Protein AF-A0A969ETQ8-F1 (afdb_monomer)

Sequence (116 aa):
MRDMHDGMGGHLVSALALVQSGQTEPTLVSEALQRALDDLRLMIDSLEPVDDDLPTVLGMLRSRLQPQLQCRQLQVNWQVQDVPAIPEFGPQKVLQVMRILQEAITNVIKHARALH

Solvent-accessible surface area (backbone atoms only — not comparable to full-atom values): 6920 Å² total; per-residue (Å²): 126,68,86,69,50,58,61,49,50,48,32,53,52,50,32,50,48,38,58,72,68,72,66,64,54,67,65,62,42,51,52,28,49,50,51,35,50,52,53,51,49,52,50,54,65,40,68,48,90,59,84,50,46,59,69,59,55,53,50,54,52,47,66,65,44,51,61,64,33,51,79,64,64,47,84,82,87,86,84,81,71,92,72,76,79,49,84,87,46,47,51,70,51,54,46,50,53,52,50,53,52,53,50,53,49,50,45,43,75,75,63,57,74,73,69,126

Radius of gyration: 16.08 Å; Cα contacts (8 Å, |Δi|>4): 67; chains: 1; bounding box: 35×34×46 Å

Structure (mmCIF, N/CA/C/O backbone):
data_AF-A0A969ETQ8-F1
#
_entry.id   AF-A0A969ETQ8-F1
#
loop_
_atom_site.group_PDB
_atom_site.id
_atom_site.type_symbol
_atom_site.label_atom_id
_atom_site.label_alt_id
_atom_site.label_comp_id
_atom_site.label_asym_id
_atom_site.label_entity_id
_atom_site.label_seq_id
_atom_site.pdbx_PDB_ins_code
_atom_site.Cartn_x
_atom_site.Cartn_y
_atom_site.Cartn_z
_atom_site.occupancy
_atom_site.B_iso_or_equiv
_atom_site.auth_seq_id
_atom_site.auth_comp_id
_atom_site.auth_asym_id
_atom_site.auth_atom_id
_atom_site.pdbx_PDB_model_num
ATOM 1 N N . MET A 1 1 ? 8.909 15.025 -6.052 1.00 47.78 1 MET A N 1
ATOM 2 C CA . MET A 1 1 ? 9.180 14.401 -4.733 1.00 47.78 1 MET A CA 1
ATOM 3 C C . MET A 1 1 ? 8.205 14.834 -3.628 1.00 47.78 1 MET A C 1
ATOM 5 O O . MET A 1 1 ? 8.230 14.230 -2.568 1.00 47.78 1 MET A O 1
ATOM 9 N N . ARG A 1 2 ? 7.345 15.847 -3.847 1.00 45.22 2 ARG A N 1
ATOM 10 C CA . ARG A 1 2 ? 6.472 16.437 -2.814 1.00 45.22 2 ARG A CA 1
ATOM 11 C C . ARG A 1 2 ? 5.150 15.664 -2.620 1.00 45.22 2 ARG A C 1
ATOM 13 O O . ARG A 1 2 ? 4.777 15.420 -1.485 1.00 45.22 2 ARG A O 1
ATOM 20 N N . ASP A 1 3 ? 4.583 15.090 -3.684 1.00 48.38 3 ASP A N 1
ATOM 21 C CA . ASP A 1 3 ? 3.352 14.263 -3.624 1.00 48.38 3 ASP A CA 1
ATOM 22 C C . ASP A 1 3 ? 3.549 12.869 -2.980 1.00 48.38 3 ASP A C 1
ATOM 24 O O . ASP A 1 3 ? 2.617 12.073 -2.829 1.00 48.38 3 ASP A O 1
ATOM 28 N N . MET A 1 4 ? 4.795 12.529 -2.634 1.00 48.25 4 MET A N 1
ATOM 29 C CA . MET A 1 4 ? 5.151 11.267 -1.979 1.00 48.25 4 MET A CA 1
ATOM 30 C C . MET A 1 4 ? 5.015 11.353 -0.451 1.00 48.25 4 MET A C 1
ATOM 32 O O . MET A 1 4 ? 4.748 10.346 0.195 1.00 48.25 4 MET A O 1
ATOM 36 N N . HIS A 1 5 ? 5.131 12.564 0.101 1.00 56.06 5 HIS A N 1
ATOM 37 C CA . HIS A 1 5 ? 5.118 12.855 1.534 1.00 56.06 5 HIS A CA 1
ATOM 38 C C . HIS A 1 5 ? 3.693 12.949 2.117 1.00 56.06 5 HIS A C 1
ATOM 40 O O . HIS A 1 5 ? 3.475 12.603 3.278 1.00 56.06 5 HIS A O 1
ATOM 46 N N . ASP A 1 6 ? 2.707 13.359 1.313 1.00 59.91 6 ASP A N 1
ATOM 47 C CA . ASP A 1 6 ? 1.361 13.683 1.810 1.00 59.91 6 ASP A CA 1
ATOM 48 C C . ASP A 1 6 ? 0.541 12.450 2.232 1.00 59.91 6 ASP A C 1
ATOM 50 O O . ASP A 1 6 ? -0.225 12.521 3.192 1.00 59.91 6 ASP A O 1
ATOM 54 N N . GLY A 1 7 ? 0.751 11.293 1.590 1.00 60.69 7 GLY A N 1
ATOM 55 C CA . GLY A 1 7 ? 0.064 10.042 1.951 1.00 60.69 7 GLY A CA 1
ATOM 56 C C . GLY A 1 7 ? 0.531 9.466 3.295 1.00 60.69 7 GLY A C 1
ATOM 57 O O . GLY A 1 7 ? -0.276 9.217 4.190 1.00 60.69 7 GLY A O 1
ATOM 58 N N . MET A 1 8 ? 1.851 9.338 3.480 1.00 64.25 8 MET A N 1
ATOM 59 C CA . MET A 1 8 ? 2.443 8.812 4.718 1.00 64.25 8 MET A CA 1
ATOM 60 C C . MET A 1 8 ? 2.252 9.750 5.911 1.00 64.25 8 MET A C 1
ATOM 62 O O . MET A 1 8 ? 1.892 9.301 7.002 1.00 64.25 8 MET A O 1
ATOM 66 N N . GLY A 1 9 ? 2.479 11.053 5.701 1.00 63.75 9 GLY A N 1
ATOM 67 C CA . GLY A 1 9 ? 2.229 12.069 6.717 1.00 63.75 9 GLY A CA 1
ATOM 68 C C . GLY A 1 9 ? 0.771 12.034 7.168 1.00 63.75 9 GLY A C 1
ATOM 69 O O . GLY A 1 9 ? 0.506 12.035 8.366 1.00 63.75 9 GLY A O 1
ATOM 70 N N . GLY A 1 10 ? -0.166 11.882 6.227 1.00 69.62 10 GLY A N 1
ATOM 71 C CA . GLY A 1 10 ? -1.590 11.738 6.517 1.00 69.62 10 GLY A CA 1
ATOM 72 C C . GLY A 1 10 ? -1.921 10.523 7.388 1.00 69.62 10 GLY A C 1
ATOM 73 O O . GLY A 1 10 ? -2.656 1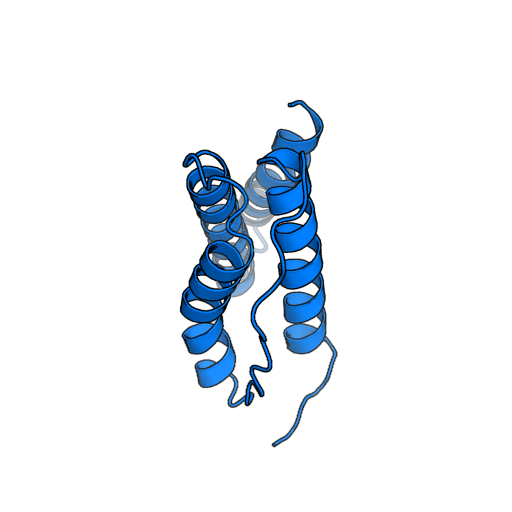0.662 8.365 1.00 69.62 10 GLY A O 1
ATOM 74 N N . HIS A 1 11 ? -1.356 9.345 7.097 1.00 70.31 11 HIS A N 1
ATOM 75 C CA . HIS A 1 11 ? -1.614 8.131 7.884 1.00 70.31 11 HIS A CA 1
ATOM 76 C C . HIS A 1 11 ? -1.049 8.202 9.307 1.00 70.31 11 HIS A C 1
ATOM 78 O O . HIS A 1 11 ? -1.749 7.850 10.258 1.00 70.31 11 HIS A O 1
ATOM 84 N 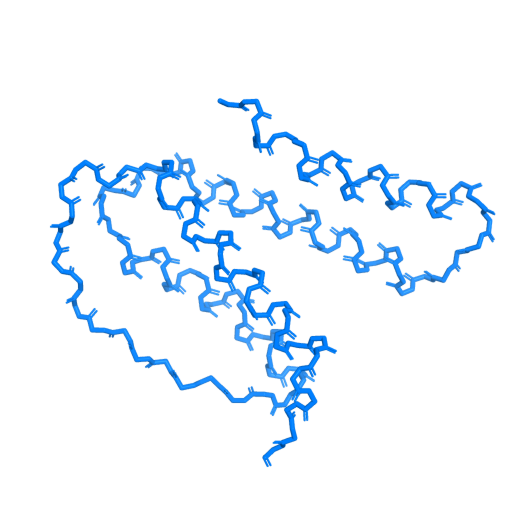N . LEU A 1 12 ? 0.174 8.714 9.477 1.00 74.00 12 LEU A N 1
ATOM 85 C CA . LEU A 1 12 ? 0.789 8.879 10.799 1.00 74.00 12 LEU A CA 1
ATOM 86 C C . LEU A 1 12 ? 0.106 9.979 11.621 1.00 74.00 12 LEU A C 1
ATOM 88 O O . LEU A 1 12 ? -0.146 9.786 12.808 1.00 74.00 12 LEU A O 1
ATOM 92 N N . VAL A 1 13 ? -0.253 11.104 10.994 1.00 78.25 13 VAL A N 1
ATOM 93 C CA . VAL A 1 13 ? -1.019 12.182 11.641 1.00 78.25 13 VAL A CA 1
ATOM 94 C C . VAL A 1 13 ? -2.414 11.697 12.033 1.00 78.25 13 VAL A C 1
ATOM 96 O O . VAL A 1 13 ? -2.879 12.009 13.125 1.00 78.25 13 VAL A O 1
ATOM 99 N N . SER A 1 14 ? -3.065 10.887 11.195 1.00 72.69 14 SER A N 1
ATOM 100 C CA . SER A 1 14 ? -4.365 10.288 11.510 1.00 72.69 14 SER A CA 1
ATOM 101 C C . SER A 1 14 ? -4.274 9.303 12.681 1.00 72.69 14 SER A C 1
ATOM 103 O O . SER A 1 14 ? -5.091 9.382 13.599 1.00 72.69 14 SER A O 1
ATOM 105 N N . ALA A 1 15 ? -3.249 8.442 12.718 1.00 75.19 15 ALA A N 1
ATOM 106 C CA . ALA A 1 15 ? -2.994 7.555 13.855 1.00 75.19 15 ALA A CA 1
ATOM 107 C C . ALA A 1 15 ? -2.732 8.345 15.150 1.00 75.19 15 ALA A C 1
ATOM 109 O O . ALA A 1 15 ? -3.288 8.023 16.200 1.00 75.19 15 ALA A O 1
ATOM 110 N N . LEU A 1 16 ? -1.931 9.414 15.070 1.00 78.50 16 LEU A N 1
ATOM 111 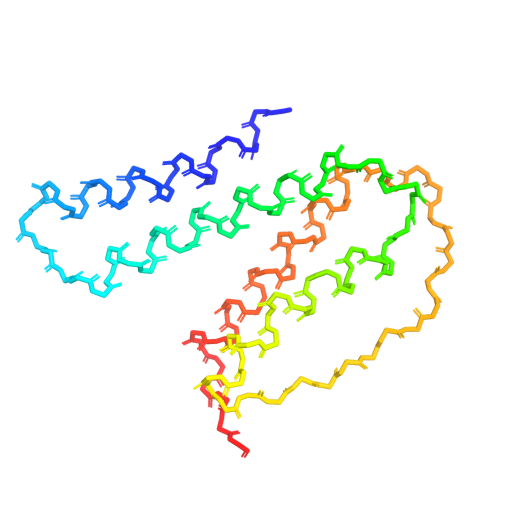C CA . LEU A 1 16 ? -1.629 10.285 16.204 1.00 78.50 16 LEU A CA 1
ATOM 112 C C . LEU A 1 16 ? -2.881 11.015 16.716 1.00 78.50 16 LEU A C 1
ATOM 114 O O . LEU A 1 16 ? -3.102 11.071 17.923 1.00 78.50 16 LEU A O 1
ATOM 118 N N . ALA A 1 17 ? -3.726 11.517 15.813 1.00 78.19 17 ALA A N 1
ATOM 119 C CA . ALA A 1 17 ? -4.979 12.182 16.158 1.00 78.19 17 ALA A CA 1
ATOM 120 C C . ALA A 1 17 ? -5.971 11.229 16.849 1.00 78.19 17 ALA A C 1
ATOM 122 O O . ALA A 1 17 ? -6.604 11.616 17.832 1.00 78.19 17 ALA A O 1
ATOM 123 N N . LEU A 1 18 ? -6.067 9.973 16.391 1.00 74.75 18 LEU A N 1
ATOM 124 C CA . LEU A 1 18 ? -6.894 8.944 17.034 1.00 74.75 18 LEU A CA 1
ATOM 125 C C . LEU A 1 18 ? -6.453 8.701 18.482 1.00 74.75 18 LEU A C 1
ATOM 127 O O . LEU A 1 18 ? -7.285 8.743 19.386 1.00 74.75 18 LEU A O 1
ATOM 131 N N . VAL A 1 19 ? -5.147 8.545 18.717 1.00 80.31 19 VAL A N 1
ATOM 132 C CA . VAL A 1 19 ? -4.585 8.358 20.066 1.00 80.31 19 VAL A CA 1
ATOM 133 C C . VAL A 1 19 ? -4.812 9.588 20.953 1.00 80.31 19 VAL A C 1
ATOM 135 O O . VAL A 1 19 ? -5.186 9.449 22.116 1.00 80.31 19 VAL A O 1
ATOM 138 N N . GLN A 1 20 ? -4.623 10.796 20.417 1.00 81.56 20 GLN A N 1
ATOM 139 C CA . GLN A 1 20 ? -4.793 12.048 21.166 1.00 81.56 20 GLN A CA 1
ATOM 140 C C . GLN A 1 20 ? -6.255 12.352 21.522 1.00 81.56 20 GLN A C 1
ATOM 142 O O . GLN A 1 20 ? -6.512 13.009 22.528 1.00 81.56 20 GLN A O 1
ATOM 147 N N . SER A 1 21 ? -7.215 11.869 20.729 1.00 77.50 21 SER A N 1
ATOM 148 C CA . SER A 1 21 ? -8.649 12.098 20.957 1.00 77.50 21 SER A CA 1
ATOM 149 C C . SER A 1 21 ? -9.238 11.312 22.138 1.00 77.50 21 SER A C 1
ATOM 151 O O . SER A 1 21 ? -10.387 11.543 22.513 1.00 77.50 21 SER A O 1
ATOM 153 N N . GLY A 1 22 ? -8.490 10.359 22.710 1.00 68.12 22 GLY A N 1
ATOM 154 C CA . GLY A 1 22 ? -8.968 9.472 23.777 1.00 68.12 22 GLY A CA 1
ATOM 155 C C . GLY A 1 22 ? -10.009 8.437 23.326 1.00 68.12 22 GLY A C 1
ATOM 156 O O . GLY A 1 22 ? -10.417 7.600 24.128 1.00 68.12 22 GLY A O 1
ATOM 157 N N . GLN A 1 23 ? -10.419 8.455 22.051 1.00 61.47 23 GLN A N 1
ATOM 158 C CA . GLN A 1 23 ? -11.268 7.443 21.416 1.00 61.47 23 GLN A CA 1
ATOM 159 C C . GLN A 1 23 ? -10.389 6.369 20.773 1.00 61.47 23 GLN A C 1
ATOM 161 O O . GLN A 1 23 ? -1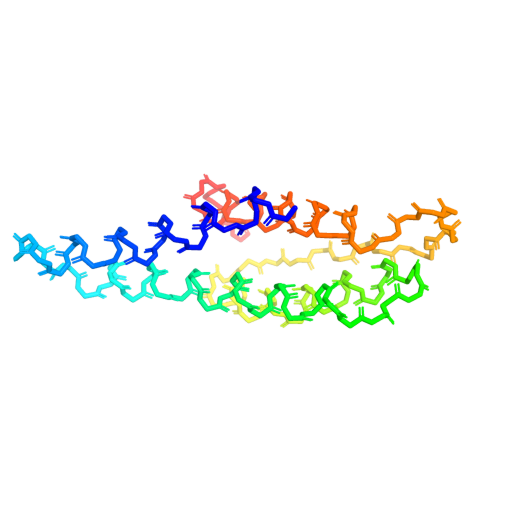0.329 6.211 19.553 1.00 61.47 23 GLN A O 1
ATOM 166 N N . THR A 1 24 ? -9.638 5.659 21.606 1.00 64.12 24 THR A N 1
ATOM 167 C CA . THR A 1 24 ? -8.648 4.701 21.123 1.00 64.12 24 THR A CA 1
ATOM 168 C C . THR A 1 24 ? -9.301 3.337 20.976 1.00 64.12 24 THR A C 1
ATOM 170 O O . THR A 1 24 ? -9.295 2.539 21.907 1.00 64.12 24 THR A O 1
ATOM 173 N N . GLU A 1 25 ? -9.862 3.056 19.803 1.00 78.00 25 GLU A N 1
ATOM 174 C CA . GLU A 1 25 ? -10.065 1.669 19.389 1.00 78.00 25 GLU A CA 1
ATOM 175 C C . GLU A 1 25 ? -8.684 1.128 18.971 1.00 78.00 25 GLU A C 1
ATOM 177 O O . GLU A 1 25 ? -8.122 1.606 17.974 1.00 78.00 25 GLU A O 1
ATOM 182 N N . PRO A 1 26 ? -8.066 0.202 19.733 1.0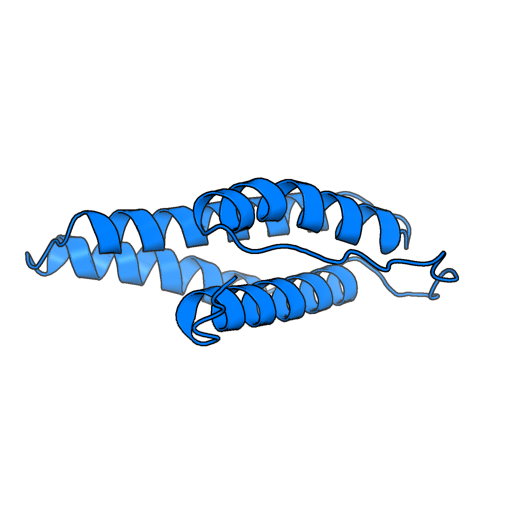0 78.50 26 PRO A N 1
ATOM 183 C CA . PRO A 1 26 ? -6.705 -0.258 19.456 1.00 78.50 26 PRO A CA 1
ATOM 184 C C . PRO A 1 26 ? -6.556 -0.848 18.051 1.00 78.50 26 PRO A C 1
ATOM 186 O O . PRO A 1 26 ? -5.481 -0.762 17.453 1.00 78.50 26 PRO A O 1
ATOM 189 N N . THR A 1 27 ? -7.640 -1.405 17.500 1.00 78.25 27 THR A N 1
ATOM 190 C CA . THR A 1 27 ? -7.652 -1.961 16.144 1.00 78.25 27 THR A CA 1
ATOM 191 C C . THR A 1 27 ? -7.461 -0.877 15.083 1.00 78.25 27 THR A C 1
ATOM 193 O O . THR A 1 27 ? -6.624 -1.038 14.197 1.00 78.25 27 THR A O 1
ATOM 196 N N . LEU A 1 28 ? -8.133 0.271 15.212 1.00 73.00 28 LEU A N 1
ATOM 197 C CA . LEU A 1 28 ? -8.032 1.383 14.259 1.00 73.00 28 LEU A CA 1
ATOM 198 C C . LEU A 1 28 ? -6.630 2.001 14.236 1.00 73.00 28 LEU A C 1
ATOM 200 O O . LEU A 1 28 ? -6.107 2.326 13.168 1.00 73.00 28 LEU A O 1
ATOM 204 N N . VAL A 1 29 ? -5.998 2.131 15.405 1.00 79.81 29 VAL A N 1
ATOM 205 C CA . VAL A 1 29 ? -4.619 2.632 15.513 1.00 79.81 29 VAL A CA 1
ATOM 206 C C . VAL A 1 29 ? -3.638 1.640 14.891 1.00 79.81 29 VAL A C 1
ATOM 208 O O . VAL A 1 29 ? -2.766 2.039 14.118 1.00 79.81 29 VAL A O 1
ATOM 211 N N . SER A 1 30 ? -3.798 0.345 15.179 1.00 78.12 30 SER A N 1
ATOM 212 C CA . SER A 1 30 ? -2.961 -0.707 14.597 1.00 78.12 30 SER A CA 1
ATOM 213 C C . SER A 1 30 ? -3.073 -0.746 13.068 1.00 78.12 30 SER A C 1
ATOM 215 O O . SER A 1 30 ? -2.049 -0.800 12.388 1.00 78.12 30 SER A O 1
ATOM 217 N N . GLU A 1 31 ? -4.281 -0.617 12.511 1.00 76.94 31 GLU A N 1
ATOM 218 C CA . GLU A 1 31 ? -4.485 -0.541 11.061 1.00 76.94 31 GLU A CA 1
ATOM 219 C C . GLU A 1 31 ? -3.807 0.679 10.425 1.00 76.94 31 GLU A C 1
ATOM 221 O O . GLU A 1 31 ? -3.190 0.559 9.364 1.00 76.94 31 GLU A O 1
ATOM 226 N N . ALA A 1 32 ? -3.924 1.857 11.045 1.00 76.19 32 ALA A N 1
ATOM 227 C CA . ALA A 1 32 ? -3.319 3.082 10.528 1.00 76.19 32 ALA A CA 1
ATOM 228 C C . ALA A 1 32 ? -1.782 2.998 10.515 1.00 76.19 32 ALA A C 1
ATOM 230 O O . ALA A 1 32 ? -1.149 3.389 9.532 1.00 76.19 32 ALA A O 1
ATOM 231 N N . LEU A 1 33 ? -1.187 2.423 11.565 1.00 79.69 33 LEU A N 1
ATOM 232 C CA . LEU A 1 33 ? 0.254 2.180 11.640 1.00 79.69 33 LEU A CA 1
ATOM 233 C C . LEU A 1 33 ? 0.718 1.130 10.626 1.00 79.69 33 LEU A C 1
ATOM 235 O O . LEU A 1 33 ? 1.747 1.324 9.981 1.00 79.69 33 LEU A O 1
ATOM 239 N N . GLN A 1 34 ? -0.044 0.048 10.440 1.00 77.88 34 GLN A N 1
ATOM 240 C CA . GLN A 1 34 ? 0.288 -0.977 9.451 1.00 77.88 34 GLN A CA 1
ATOM 241 C C . GLN A 1 34 ? 0.280 -0.403 8.028 1.00 77.88 34 GLN A C 1
ATOM 243 O O . GLN A 1 34 ? 1.197 -0.688 7.262 1.00 77.88 34 GLN A O 1
ATOM 248 N N . ARG A 1 35 ? -0.689 0.462 7.692 1.00 75.44 35 ARG A N 1
ATOM 249 C CA . ARG A 1 35 ? -0.711 1.165 6.394 1.00 75.44 35 ARG A CA 1
ATOM 250 C C . ARG A 1 35 ? 0.518 2.050 6.206 1.00 75.44 35 ARG A C 1
ATOM 252 O O . ARG A 1 35 ? 1.167 1.966 5.172 1.00 75.44 35 ARG A O 1
ATOM 259 N N . ALA A 1 36 ? 0.885 2.832 7.222 1.00 77.88 36 ALA A N 1
ATOM 260 C CA . ALA A 1 36 ? 2.080 3.670 7.157 1.00 77.88 36 ALA A CA 1
ATOM 261 C C . ALA A 1 36 ? 3.371 2.847 6.962 1.00 77.88 36 ALA A C 1
ATOM 263 O O . ALA A 1 36 ? 4.258 3.256 6.215 1.00 77.88 36 ALA A O 1
ATOM 264 N N . LEU A 1 37 ? 3.480 1.676 7.601 1.00 77.94 37 LEU A N 1
ATOM 265 C CA . LEU A 1 37 ? 4.614 0.764 7.417 1.00 77.94 37 LEU A CA 1
ATOM 266 C C . LEU A 1 37 ? 4.649 0.140 6.018 1.00 77.94 37 LEU A C 1
ATOM 268 O O . LEU A 1 37 ? 5.726 0.014 5.433 1.00 77.94 37 LEU A O 1
ATOM 272 N N . ASP A 1 38 ? 3.493 -0.255 5.488 1.00 76.94 38 ASP A N 1
ATOM 273 C CA . ASP A 1 38 ? 3.389 -0.820 4.143 1.00 76.94 38 ASP A CA 1
ATOM 274 C C . ASP A 1 38 ? 3.790 0.217 3.079 1.00 76.94 38 ASP A C 1
ATOM 276 O O . ASP A 1 38 ? 4.529 -0.120 2.152 1.00 76.94 38 ASP A O 1
ATOM 280 N N . ASP A 1 39 ? 3.397 1.480 3.260 1.00 75.44 39 ASP A N 1
ATOM 281 C CA . ASP A 1 39 ? 3.774 2.589 2.377 1.00 75.44 39 ASP A CA 1
ATOM 282 C C . ASP A 1 39 ? 5.273 2.906 2.436 1.00 75.44 39 ASP A C 1
ATOM 284 O O . ASP A 1 39 ? 5.898 3.109 1.393 1.00 75.44 39 ASP A O 1
ATOM 288 N N . LEU A 1 40 ? 5.876 2.894 3.634 1.00 74.75 40 LEU A N 1
ATOM 289 C CA . LEU A 1 40 ? 7.322 3.076 3.798 1.00 74.75 40 LEU A CA 1
ATOM 290 C C . LEU A 1 40 ? 8.097 1.995 3.034 1.00 74.75 40 LEU A C 1
ATOM 292 O O . LEU A 1 40 ? 9.046 2.301 2.315 1.00 74.75 40 LEU A O 1
ATOM 296 N N . ARG A 1 41 ? 7.687 0.730 3.183 1.00 75.00 41 ARG A N 1
ATOM 297 C CA . ARG A 1 41 ? 8.324 -0.403 2.495 1.00 75.00 41 ARG A CA 1
ATOM 298 C C . ARG A 1 41 ? 8.202 -0.269 0.986 1.00 75.00 41 ARG A C 1
ATOM 300 O O . ARG A 1 41 ? 9.198 -0.382 0.295 1.00 75.00 41 ARG A O 1
ATOM 307 N N . LEU A 1 42 ? 7.015 0.072 0.494 1.00 72.12 42 LEU A N 1
ATOM 308 C CA . LEU A 1 42 ? 6.774 0.298 -0.930 1.00 72.12 42 LEU A CA 1
ATOM 309 C C . LEU A 1 42 ? 7.660 1.430 -1.482 1.00 72.12 42 LEU A C 1
ATOM 311 O O . LEU A 1 42 ? 8.181 1.326 -2.590 1.00 72.12 42 LEU A O 1
ATOM 315 N N . MET A 1 43 ? 7.875 2.492 -0.701 1.00 70.12 43 MET A N 1
ATOM 316 C CA . MET A 1 43 ? 8.792 3.564 -1.079 1.00 70.12 43 MET A CA 1
ATOM 317 C C . MET A 1 43 ? 10.241 3.072 -1.151 1.00 70.12 43 MET A C 1
ATOM 319 O O . MET A 1 43 ? 10.923 3.382 -2.122 1.00 70.12 43 MET A O 1
ATOM 323 N N . ILE A 1 44 ? 10.696 2.288 -0.170 1.00 70.19 44 ILE A N 1
ATOM 324 C CA . ILE A 1 44 ? 12.033 1.677 -0.172 1.00 70.19 44 ILE A CA 1
ATOM 325 C C . ILE A 1 44 ? 12.207 0.781 -1.405 1.00 70.19 44 ILE A C 1
ATOM 327 O O . ILE A 1 44 ? 13.170 0.967 -2.144 1.00 70.19 44 ILE A O 1
ATOM 331 N N . ASP A 1 45 ? 11.234 -0.088 -1.687 1.00 68.56 45 ASP A N 1
ATOM 332 C CA . ASP A 1 45 ? 11.244 -0.978 -2.855 1.00 68.56 45 ASP A CA 1
ATOM 333 C C . ASP A 1 45 ? 11.279 -0.183 -4.179 1.00 68.56 45 ASP A C 1
ATOM 335 O O . ASP A 1 45 ? 11.848 -0.629 -5.168 1.00 68.56 45 ASP A O 1
ATOM 339 N N . SER A 1 46 ? 10.691 1.022 -4.213 1.00 66.44 46 SER A N 1
ATOM 340 C CA . SER A 1 46 ? 10.701 1.898 -5.398 1.00 66.44 46 SER A CA 1
ATOM 341 C C . SER A 1 46 ? 11.994 2.702 -5.593 1.00 66.44 46 SER A C 1
ATOM 343 O O . SER A 1 46 ? 12.192 3.288 -6.658 1.00 66.44 46 SER A O 1
ATOM 345 N N . LEU A 1 47 ? 12.834 2.788 -4.555 1.00 65.06 47 LEU A N 1
ATOM 346 C CA . LEU A 1 47 ? 14.134 3.464 -4.594 1.00 65.06 47 LEU A CA 1
ATOM 347 C C . LEU A 1 47 ? 15.255 2.527 -5.049 1.00 65.06 47 LEU A C 1
ATOM 349 O O . LEU A 1 47 ? 16.310 3.010 -5.464 1.00 65.06 47 LEU A O 1
ATOM 353 N N . GLU A 1 48 ? 15.043 1.213 -4.967 1.00 65.75 48 GLU A N 1
ATOM 354 C CA . GLU A 1 48 ? 15.948 0.242 -5.566 1.00 65.75 48 GLU A CA 1
ATOM 355 C C . GLU A 1 48 ? 15.934 0.432 -7.094 1.00 65.75 48 GLU A C 1
ATOM 357 O O . GLU A 1 48 ? 14.859 0.647 -7.665 1.00 65.75 48 GLU A O 1
ATOM 362 N N . PRO A 1 49 ? 17.094 0.417 -7.780 1.00 57.25 49 PRO A N 1
ATOM 363 C CA . PRO A 1 49 ? 17.135 0.485 -9.234 1.00 57.25 49 PRO A CA 1
ATOM 364 C C . PRO A 1 49 ? 16.513 -0.792 -9.799 1.00 57.25 49 PRO A C 1
ATOM 366 O O . PRO A 1 49 ? 17.177 -1.797 -10.030 1.00 57.25 49 PRO A O 1
ATOM 369 N N . VAL A 1 50 ? 15.199 -0.769 -9.972 1.00 58.69 50 VAL A N 1
ATOM 370 C CA . VAL A 1 50 ? 14.493 -1.749 -10.775 1.00 58.69 50 VAL A CA 1
ATOM 371 C C . VAL A 1 50 ? 14.642 -1.252 -12.205 1.00 58.69 50 VAL A C 1
ATOM 373 O O . VAL A 1 50 ? 13.904 -0.362 -12.628 1.00 58.69 50 VAL A O 1
ATOM 376 N N . ASP A 1 51 ? 15.654 -1.750 -12.912 1.00 58.94 51 ASP A N 1
ATOM 377 C CA . ASP A 1 51 ? 15.896 -1.454 -14.327 1.00 58.94 51 ASP A CA 1
ATOM 378 C C . ASP A 1 51 ? 14.711 -1.955 -15.174 1.00 58.94 51 ASP A C 1
ATOM 380 O O . ASP A 1 51 ? 14.726 -3.061 -15.705 1.00 58.94 51 ASP A O 1
ATOM 384 N N . ASP A 1 52 ? 13.639 -1.161 -15.233 1.00 60.50 52 ASP A N 1
ATOM 385 C CA . ASP A 1 52 ? 12.412 -1.374 -16.013 1.00 60.50 52 ASP A CA 1
ATOM 386 C C . ASP A 1 52 ? 11.712 -2.744 -15.818 1.00 60.50 52 ASP A C 1
ATOM 388 O O . ASP A 1 52 ? 10.821 -3.121 -16.585 1.00 60.50 52 ASP A O 1
ATOM 392 N N . ASP A 1 53 ? 12.037 -3.470 -14.746 1.00 73.94 53 ASP A N 1
ATOM 393 C CA . ASP A 1 53 ? 11.498 -4.799 -14.436 1.00 73.94 53 ASP A CA 1
ATOM 394 C C . ASP A 1 53 ? 10.203 -4.729 -13.604 1.00 73.94 53 ASP A C 1
ATOM 396 O O . ASP A 1 53 ? 10.131 -5.073 -12.419 1.00 73.94 53 ASP A O 1
ATOM 400 N N . LEU A 1 54 ? 9.137 -4.255 -14.253 1.00 76.75 54 LEU A N 1
ATOM 401 C CA . LEU A 1 54 ? 7.784 -4.240 -13.691 1.00 76.75 54 LEU A CA 1
ATOM 402 C C . LEU A 1 54 ? 7.321 -5.625 -13.172 1.00 76.75 54 LEU A C 1
ATOM 404 O O . LEU A 1 54 ? 6.717 -5.659 -12.094 1.00 76.75 54 LEU A O 1
ATOM 408 N N . PRO A 1 55 ? 7.588 -6.760 -13.855 1.00 80.62 55 PRO A N 1
ATOM 409 C CA . PRO A 1 55 ? 7.297 -8.092 -13.318 1.00 80.62 55 PRO A CA 1
ATOM 410 C C . PRO A 1 55 ? 7.869 -8.343 -11.918 1.00 80.62 55 PRO A C 1
ATOM 412 O O . PRO A 1 55 ? 7.142 -8.842 -11.052 1.00 80.62 55 PRO A O 1
ATOM 415 N N . THR A 1 56 ? 9.117 -7.948 -11.656 1.00 79.69 56 THR A N 1
ATOM 416 C CA .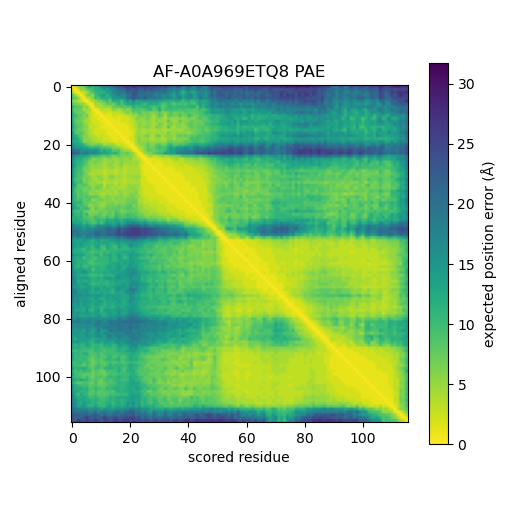 THR A 1 56 ? 9.731 -8.092 -10.326 1.00 79.69 56 THR A CA 1
ATOM 417 C C . THR A 1 56 ? 8.985 -7.289 -9.263 1.00 79.69 56 THR A C 1
ATOM 419 O O . THR A 1 56 ? 8.649 -7.822 -8.201 1.00 79.69 56 THR A O 1
ATOM 422 N N . VAL A 1 57 ? 8.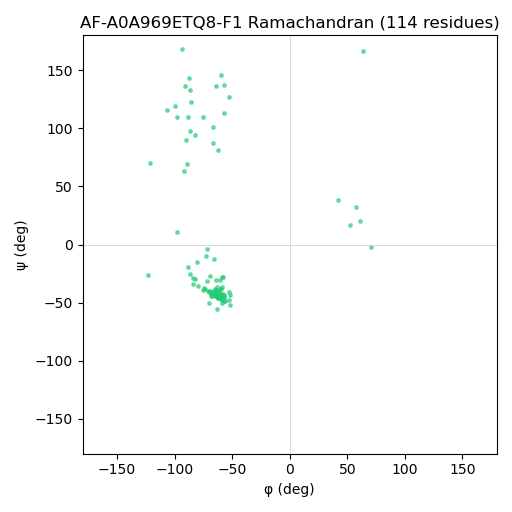610 -6.044 -9.561 1.00 78.31 57 VAL A N 1
ATOM 423 C CA . VAL A 1 57 ? 7.836 -5.193 -8.637 1.00 78.31 57 VAL A CA 1
ATOM 424 C C . VAL A 1 57 ? 6.469 -5.809 -8.330 1.00 78.31 57 VAL A C 1
ATOM 426 O O . VAL A 1 57 ? 6.049 -5.874 -7.171 1.00 78.31 57 VAL A O 1
ATOM 429 N N . LEU A 1 58 ? 5.781 -6.324 -9.351 1.00 83.31 58 LEU A N 1
ATOM 430 C CA . LEU A 1 58 ? 4.511 -7.028 -9.175 1.00 83.31 58 LEU A CA 1
ATOM 431 C C . LEU A 1 58 ? 4.688 -8.303 -8.328 1.00 83.31 58 LEU A C 1
ATOM 433 O O . LEU A 1 58 ? 3.834 -8.614 -7.494 1.00 83.31 58 LEU A O 1
ATOM 437 N N . GLY A 1 59 ? 5.804 -9.020 -8.482 1.00 84.25 59 GLY A N 1
ATOM 438 C CA . GLY A 1 59 ? 6.160 -10.177 -7.657 1.00 84.25 59 GLY A CA 1
ATOM 439 C C . GLY A 1 59 ? 6.373 -9.830 -6.178 1.00 84.25 59 GLY A C 1
ATOM 440 O O . GLY A 1 59 ? 5.867 -10.533 -5.292 1.00 84.25 59 GLY A O 1
ATOM 441 N N . MET A 1 60 ? 7.051 -8.714 -5.896 1.00 80.12 60 MET A N 1
ATOM 442 C CA . MET A 1 60 ? 7.211 -8.191 -4.533 1.00 80.12 60 MET A CA 1
ATOM 443 C C . MET A 1 60 ? 5.859 -7.804 -3.926 1.00 80.12 60 MET A C 1
ATOM 445 O O . MET A 1 60 ? 5.536 -8.205 -2.802 1.00 80.12 60 MET A O 1
ATOM 449 N N . LEU A 1 61 ? 5.013 -7.113 -4.701 1.00 79.81 61 LEU A N 1
ATOM 450 C CA . LEU A 1 61 ? 3.655 -6.765 -4.286 1.00 79.81 61 LEU A CA 1
ATOM 451 C C . LEU A 1 61 ? 2.843 -8.011 -3.914 1.00 79.81 61 LEU A C 1
ATOM 453 O O . LEU A 1 61 ? 2.235 -8.056 -2.843 1.00 79.81 61 LEU A O 1
ATOM 457 N N . ARG A 1 62 ? 2.852 -9.038 -4.774 1.00 84.75 62 ARG A N 1
ATOM 458 C CA . ARG A 1 62 ? 2.155 -10.305 -4.525 1.00 84.75 62 ARG A CA 1
ATOM 459 C C . ARG A 1 62 ? 2.610 -10.933 -3.216 1.00 84.75 62 ARG A C 1
ATOM 461 O O . ARG A 1 62 ? 1.766 -11.306 -2.405 1.00 84.75 62 ARG A O 1
ATOM 468 N N . SER A 1 63 ? 3.920 -11.029 -3.002 1.00 83.12 63 SER A N 1
ATOM 469 C CA . SER A 1 63 ? 4.499 -11.651 -1.805 1.00 83.12 63 SER A CA 1
ATOM 470 C C . SER A 1 63 ? 4.034 -10.966 -0.518 1.00 83.12 63 SER A C 1
ATOM 472 O O . SER A 1 63 ? 3.753 -11.638 0.473 1.00 83.12 63 SER A O 1
ATOM 474 N N . ARG A 1 64 ? 3.867 -9.639 -0.544 1.00 77.12 64 ARG A N 1
ATOM 475 C CA . ARG A 1 64 ? 3.353 -8.860 0.592 1.00 77.12 64 ARG A CA 1
ATOM 476 C C . ARG A 1 64 ? 1.854 -9.043 0.825 1.00 77.12 64 ARG A C 1
ATOM 478 O O . ARG A 1 64 ? 1.403 -9.068 1.968 1.00 77.12 64 ARG A O 1
ATOM 485 N N . LEU A 1 65 ? 1.073 -9.132 -0.246 1.00 78.38 65 LEU A N 1
ATOM 486 C CA . LEU A 1 65 ? -0.388 -9.184 -0.166 1.00 78.38 65 LEU A CA 1
ATOM 487 C C . LEU A 1 65 ? -0.930 -10.585 0.091 1.00 78.38 65 LEU A C 1
ATOM 489 O O . LEU A 1 65 ? -1.991 -10.729 0.696 1.00 78.38 65 LEU A O 1
ATOM 493 N N . GLN A 1 66 ? -0.209 -11.614 -0.351 1.00 82.75 66 GLN A N 1
ATOM 494 C CA . GLN A 1 66 ? -0.615 -13.008 -0.222 1.00 82.75 66 GLN A CA 1
ATOM 495 C C . GLN A 1 66 ? -0.980 -13.375 1.235 1.00 82.75 66 GLN A C 1
ATOM 497 O O . GLN A 1 66 ? -2.085 -13.886 1.425 1.00 82.75 66 GLN A O 1
ATOM 502 N N . PRO A 1 67 ? -0.179 -13.043 2.273 1.00 80.56 67 PRO A N 1
ATOM 503 C CA . PRO A 1 67 ? -0.562 -13.294 3.665 1.00 80.56 67 PRO A CA 1
ATOM 504 C C . PRO A 1 67 ? -1.822 -12.531 4.095 1.00 80.56 67 PRO A C 1
ATOM 506 O O . PRO A 1 67 ? -2.695 -13.093 4.752 1.00 80.56 67 PRO A O 1
ATOM 509 N N . GLN A 1 68 ? -1.954 -11.258 3.699 1.00 77.00 68 GLN A N 1
ATOM 510 C CA . GLN A 1 68 ? -3.095 -10.420 4.089 1.00 77.00 68 GLN A CA 1
ATOM 511 C C . GLN A 1 68 ? -4.417 -10.949 3.515 1.00 77.00 68 GLN A C 1
ATOM 513 O O . GLN A 1 68 ? -5.453 -10.921 4.183 1.00 77.00 68 GLN A O 1
ATOM 518 N N . LEU A 1 69 ? -4.376 -11.440 2.277 1.00 80.50 69 LEU A N 1
ATOM 519 C CA . LEU A 1 69 ? -5.531 -11.996 1.579 1.00 80.50 69 LEU A CA 1
ATOM 520 C C . LEU A 1 69 ? -5.880 -13.394 2.105 1.00 80.50 69 LEU A C 1
ATOM 522 O O . LEU A 1 69 ? -7.056 -13.673 2.332 1.00 80.50 69 LEU A O 1
ATOM 526 N N . GLN A 1 70 ? -4.878 -14.227 2.413 1.00 81.69 70 GLN A N 1
ATOM 527 C CA . GLN A 1 70 ? -5.071 -15.547 3.028 1.00 81.69 70 GLN A CA 1
ATOM 528 C C . GLN A 1 70 ? -5.736 -15.473 4.405 1.00 81.69 70 GLN A C 1
ATOM 530 O O . GLN A 1 70 ? -6.657 -16.243 4.670 1.00 81.69 70 GLN A O 1
ATOM 535 N N . CYS A 1 71 ? -5.342 -14.522 5.260 1.00 78.19 71 CYS A N 1
ATOM 536 C CA . CYS A 1 71 ? -5.996 -14.304 6.558 1.00 78.19 71 CYS A CA 1
ATOM 537 C C . CYS A 1 71 ? -7.491 -13.979 6.420 1.00 78.19 71 CYS A C 1
ATOM 539 O O . CYS A 1 71 ? -8.280 -14.278 7.313 1.00 78.19 71 CYS A O 1
ATOM 541 N N . ARG A 1 72 ? -7.881 -13.376 5.293 1.00 78.00 72 ARG A N 1
ATOM 542 C CA . ARG A 1 72 ? -9.271 -13.064 4.942 1.00 78.00 72 ARG A CA 1
ATOM 543 C C . ARG A 1 72 ? -9.902 -14.095 4.020 1.00 78.00 72 ARG A C 1
ATOM 545 O O . ARG A 1 72 ? -10.993 -13.851 3.517 1.00 78.00 72 ARG A O 1
ATOM 552 N N . GLN A 1 73 ? -9.238 -15.236 3.822 1.00 80.94 73 GLN A N 1
ATOM 553 C CA . GLN A 1 73 ? -9.767 -16.346 3.045 1.00 80.94 73 GLN A CA 1
ATOM 554 C C . GLN A 1 73 ? -10.051 -15.995 1.562 1.00 80.94 73 GLN A C 1
ATOM 556 O O . GLN A 1 73 ? -10.773 -16.702 0.862 1.00 80.94 73 GLN A O 1
ATOM 561 N N . LEU A 1 74 ? -9.418 -14.928 1.061 1.00 82.50 74 LEU A N 1
ATOM 562 C CA . LEU A 1 74 ? -9.528 -14.464 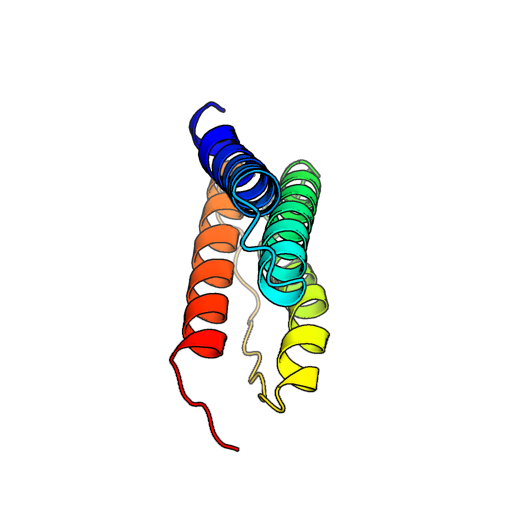-0.318 1.00 82.50 74 LEU A CA 1
ATOM 563 C C . LEU A 1 74 ? -8.520 -15.187 -1.210 1.00 82.50 74 LEU A C 1
ATOM 565 O O . LEU A 1 74 ? -7.330 -15.266 -0.892 1.00 82.50 74 LEU A O 1
ATOM 569 N N . GLN A 1 75 ? -8.988 -15.676 -2.358 1.00 80.06 75 GLN A N 1
ATOM 570 C CA . GLN A 1 75 ? -8.127 -16.284 -3.368 1.00 80.06 75 GLN A CA 1
ATOM 571 C C . GLN A 1 75 ? -7.651 -15.246 -4.383 1.00 80.06 75 GLN A C 1
ATOM 573 O O . GLN A 1 75 ? -8.425 -14.428 -4.876 1.00 80.06 75 GLN A O 1
ATOM 578 N N . VAL A 1 76 ? -6.364 -15.309 -4.725 1.00 81.94 76 VAL A N 1
ATOM 579 C CA . VAL A 1 76 ? -5.761 -14.480 -5.771 1.00 81.94 76 VAL A CA 1
ATOM 580 C C . VAL A 1 76 ? -5.490 -15.347 -6.985 1.00 81.94 76 VAL A C 1
ATOM 582 O O . VAL A 1 76 ? -4.646 -16.242 -6.935 1.00 81.94 76 VAL A O 1
ATOM 585 N N . ASN A 1 77 ? -6.166 -15.046 -8.090 1.00 85.94 77 ASN A N 1
ATOM 586 C CA . ASN A 1 77 ? -5.807 -15.584 -9.394 1.00 85.94 77 ASN A CA 1
ATOM 587 C C . ASN A 1 77 ? -4.753 -14.669 -10.031 1.00 85.94 77 ASN A C 1
ATOM 589 O O . ASN A 1 77 ? -5.076 -13.609 -10.564 1.00 85.94 77 ASN A O 1
ATOM 593 N N . TRP A 1 78 ? -3.482 -15.045 -9.906 1.00 85.94 78 TRP A N 1
ATOM 594 C CA . TRP A 1 78 ? -2.364 -14.242 -10.393 1.00 85.94 78 TRP A CA 1
ATOM 595 C C . TRP A 1 78 ? -2.042 -14.578 -11.850 1.00 85.94 78 TRP A C 1
ATOM 597 O O . TRP A 1 78 ? -1.517 -15.652 -12.136 1.00 85.94 78 TRP A O 1
ATOM 607 N N . GLN A 1 79 ? -2.328 -13.647 -12.760 1.00 85.44 79 GLN A N 1
ATOM 608 C CA . GLN A 1 79 ? -2.116 -13.806 -14.202 1.00 85.44 79 GLN A CA 1
ATOM 609 C C . GLN A 1 79 ? -1.176 -12.722 -14.730 1.00 85.44 79 GLN A C 1
ATOM 611 O O . GLN A 1 79 ? -1.592 -11.805 -15.432 1.00 85.44 79 GLN A O 1
ATOM 616 N N . VAL A 1 80 ? 0.101 -12.813 -14.363 1.00 82.62 80 VAL A N 1
ATOM 617 C CA . VAL A 1 80 ? 1.144 -11.952 -14.932 1.00 82.62 80 VAL A CA 1
ATOM 618 C C . VAL A 1 80 ? 1.870 -12.741 -16.009 1.00 82.62 80 VAL A C 1
ATOM 620 O O . VAL A 1 80 ? 2.411 -13.810 -15.737 1.00 82.62 80 VAL A O 1
ATOM 623 N N . GLN A 1 81 ? 1.814 -12.225 -17.230 1.00 81.56 81 GLN A N 1
ATOM 624 C CA . GLN A 1 81 ? 2.597 -12.706 -18.365 1.00 81.56 81 GLN A CA 1
ATOM 625 C C . GLN A 1 81 ? 3.882 -11.883 -18.463 1.00 81.56 81 GLN A C 1
ATOM 627 O O . GLN A 1 81 ? 3.988 -10.835 -17.820 1.00 81.56 81 GLN A O 1
ATOM 632 N N . ASP A 1 82 ? 4.828 -12.330 -19.285 1.00 76.19 82 ASP A N 1
ATOM 633 C CA . ASP A 1 82 ? 6.023 -11.548 -19.584 1.00 76.19 82 ASP A CA 1
ATOM 634 C C . ASP A 1 82 ? 5.611 -10.186 -20.154 1.00 76.19 82 ASP A C 1
ATOM 636 O O . ASP A 1 82 ? 5.008 -10.083 -21.226 1.00 76.19 82 ASP A O 1
ATOM 640 N N . VAL A 1 83 ? 5.894 -9.131 -19.391 1.00 74.06 83 VAL A N 1
ATOM 641 C CA . VAL A 1 83 ? 5.637 -7.757 -19.811 1.00 74.06 83 VAL A CA 1
ATOM 642 C C . VAL A 1 83 ? 6.851 -7.311 -20.624 1.00 74.06 83 VAL A C 1
ATOM 644 O O . VAL A 1 83 ? 7.966 -7.370 -20.104 1.00 74.06 83 VAL A O 1
ATOM 647 N N . PRO A 1 84 ? 6.683 -6.878 -21.886 1.00 75.62 84 PRO A N 1
ATOM 648 C CA . PRO A 1 84 ? 7.798 -6.340 -22.651 1.00 75.62 84 PRO A CA 1
ATOM 649 C C . PRO A 1 84 ? 8.374 -5.116 -21.935 1.00 75.62 84 PRO A C 1
ATOM 651 O O . PRO A 1 84 ? 7.623 -4.347 -21.333 1.00 75.62 84 PRO A O 1
ATOM 654 N N . ALA A 1 85 ? 9.692 -4.922 -22.024 1.00 73.88 85 ALA A N 1
ATOM 655 C CA . ALA A 1 85 ? 10.345 -3.751 -21.449 1.00 73.88 85 ALA A CA 1
ATOM 656 C C . ALA A 1 85 ? 9.654 -2.474 -21.946 1.00 73.88 85 ALA A C 1
ATOM 658 O O . ALA A 1 85 ? 9.465 -2.287 -23.152 1.00 73.88 85 ALA A O 1
ATOM 659 N N . ILE A 1 86 ? 9.249 -1.616 -21.012 1.00 77.31 86 ILE A N 1
ATOM 660 C CA . ILE A 1 86 ? 8.598 -0.345 -21.318 1.00 77.31 86 ILE A CA 1
ATOM 661 C C . ILE A 1 86 ? 9.687 0.727 -21.243 1.00 77.31 86 ILE A C 1
ATOM 663 O O . ILE A 1 86 ? 10.147 1.019 -20.140 1.00 77.31 86 ILE A O 1
ATOM 667 N N . PRO A 1 87 ? 10.112 1.319 -22.375 1.00 75.12 87 PRO A N 1
ATOM 668 C CA . PRO A 1 87 ? 11.151 2.337 -22.358 1.00 75.12 87 PRO A CA 1
ATOM 669 C C . PRO A 1 87 ? 10.754 3.499 -21.452 1.00 75.12 87 PRO A C 1
ATOM 671 O O . PRO A 1 87 ? 9.608 3.960 -21.485 1.00 75.12 87 PRO A O 1
ATOM 674 N N . GLU A 1 88 ? 11.712 3.978 -20.661 1.00 75.75 88 GLU A N 1
ATOM 675 C CA . GLU A 1 88 ? 11.519 5.116 -19.760 1.00 75.75 88 GLU A CA 1
ATOM 676 C C . GLU A 1 88 ? 10.370 4.892 -18.761 1.00 75.75 88 GLU A C 1
ATOM 678 O O . GLU A 1 88 ? 9.659 5.841 -18.399 1.00 75.75 88 GLU A O 1
ATOM 683 N N . PHE A 1 89 ? 10.119 3.647 -18.332 1.00 77.44 89 PHE A N 1
ATOM 684 C CA . PHE A 1 89 ? 9.097 3.399 -17.321 1.00 77.44 89 PHE A CA 1
ATOM 685 C C . PHE A 1 89 ? 9.508 4.087 -16.021 1.00 77.44 89 PHE A C 1
ATOM 687 O O . PHE A 1 89 ? 8.805 4.984 -15.544 1.00 77.44 89 PHE A O 1
ATOM 694 N N . GLY A 1 90 ? 10.708 3.764 -15.538 1.00 77.25 90 GLY A N 1
ATOM 695 C CA . GLY A 1 90 ? 11.358 4.468 -14.443 1.00 77.25 90 GLY A CA 1
ATOM 696 C C . GLY A 1 90 ? 10.627 4.379 -13.090 1.00 77.25 90 GLY A C 1
ATOM 697 O O . GLY A 1 90 ? 9.444 4.033 -12.989 1.00 77.25 90 GLY A O 1
ATOM 698 N N . PRO A 1 91 ? 11.312 4.757 -12.000 1.00 74.81 91 PRO A N 1
ATOM 699 C CA . PRO A 1 91 ? 10.843 4.514 -10.632 1.00 74.81 91 PRO A CA 1
ATOM 700 C C . PRO A 1 91 ? 9.539 5.252 -10.295 1.00 74.81 91 PRO A C 1
ATOM 702 O O . PRO A 1 91 ? 8.708 4.772 -9.524 1.00 74.81 91 PRO A O 1
ATOM 705 N N . GLN A 1 92 ? 9.300 6.417 -10.907 1.00 77.94 92 GLN A N 1
ATOM 706 C CA . GLN A 1 92 ? 8.097 7.198 -10.635 1.00 77.94 92 GLN A CA 1
ATOM 707 C C . GLN A 1 92 ? 6.827 6.518 -11.163 1.00 77.94 92 GLN A C 1
ATOM 709 O O . GLN A 1 92 ? 5.812 6.540 -10.468 1.00 77.94 92 GLN A O 1
ATOM 714 N N . LYS A 1 93 ? 6.857 5.904 -12.357 1.00 82.38 93 LYS A N 1
ATOM 715 C CA . LYS A 1 93 ? 5.683 5.198 -12.900 1.00 82.38 93 LYS A CA 1
ATOM 716 C C . LYS A 1 93 ? 5.464 3.870 -12.179 1.00 82.38 93 LYS A C 1
ATOM 718 O O . LYS A 1 93 ? 4.316 3.557 -11.869 1.00 82.38 93 LYS A O 1
ATOM 723 N N . VAL A 1 94 ? 6.542 3.164 -11.818 1.00 79.88 94 VAL A N 1
ATOM 724 C CA . VAL A 1 94 ? 6.493 1.978 -10.940 1.00 79.88 94 VAL A CA 1
ATOM 725 C C . VAL A 1 94 ? 5.724 2.294 -9.659 1.00 79.88 94 VAL A C 1
ATOM 727 O O . VAL A 1 94 ? 4.753 1.610 -9.331 1.00 79.88 94 VAL A O 1
ATOM 730 N N . LEU A 1 95 ? 6.097 3.375 -8.969 1.00 78.38 95 LEU A N 1
ATOM 731 C CA . LEU A 1 95 ? 5.440 3.782 -7.731 1.00 78.38 95 LEU A CA 1
ATOM 732 C C . LEU A 1 95 ? 3.943 4.061 -7.927 1.00 78.38 95 LEU A C 1
ATOM 734 O O . LEU A 1 95 ? 3.129 3.657 -7.097 1.00 78.38 95 LEU A O 1
ATOM 738 N N . GLN A 1 96 ? 3.559 4.738 -9.013 1.00 82.75 96 GLN A N 1
ATOM 739 C CA . GLN A 1 96 ? 2.144 5.019 -9.282 1.00 82.75 96 GLN A CA 1
ATOM 740 C C . GLN A 1 96 ? 1.348 3.743 -9.566 1.00 82.75 96 GLN A C 1
ATOM 742 O O . GLN A 1 96 ? 0.254 3.585 -9.027 1.00 82.75 96 GLN A O 1
ATOM 747 N N . VAL A 1 97 ? 1.899 2.803 -10.341 1.00 84.31 97 VAL A N 1
ATOM 748 C CA . VAL A 1 97 ? 1.261 1.495 -10.560 1.00 84.31 97 VAL A CA 1
ATOM 749 C C . VAL A 1 97 ? 1.076 0.758 -9.238 1.00 84.31 97 VAL A C 1
ATOM 751 O O . VAL A 1 97 ? -0.009 0.252 -8.956 1.00 84.31 97 VAL A O 1
ATOM 754 N N . MET A 1 98 ? 2.096 0.765 -8.385 1.00 81.25 98 MET A N 1
ATOM 755 C CA . MET A 1 98 ? 2.027 0.131 -7.074 1.00 81.25 98 MET A CA 1
ATOM 756 C C . MET A 1 98 ? 0.956 0.750 -6.170 1.00 81.25 98 MET A C 1
ATOM 758 O O . MET A 1 98 ? 0.211 0.011 -5.525 1.00 81.25 98 MET A O 1
ATOM 762 N N . ARG A 1 99 ? 0.814 2.082 -6.175 1.00 81.88 99 ARG A N 1
ATOM 763 C CA . ARG A 1 99 ? -0.260 2.789 -5.453 1.00 81.88 99 ARG A CA 1
ATOM 764 C C . ARG A 1 99 ? -1.647 2.406 -5.966 1.00 81.88 99 ARG A C 1
ATOM 766 O O . ARG A 1 99 ? -2.529 2.110 -5.164 1.00 81.88 99 ARG A O 1
ATOM 773 N N . ILE A 1 100 ? -1.832 2.366 -7.288 1.00 86.69 100 ILE A N 1
ATOM 774 C CA . ILE A 1 100 ? -3.107 1.968 -7.908 1.00 86.69 100 ILE A CA 1
ATOM 775 C C . ILE A 1 100 ? -3.493 0.551 -7.473 1.00 86.69 100 ILE A C 1
ATOM 777 O O . ILE A 1 100 ? -4.629 0.318 -7.062 1.00 86.69 100 ILE A O 1
ATOM 781 N N . LEU A 1 101 ? -2.550 -0.392 -7.524 1.00 85.25 101 LEU A N 1
ATOM 782 C CA . LEU A 1 101 ? -2.806 -1.780 -7.146 1.00 85.25 101 LEU A CA 1
ATOM 783 C C . LEU A 1 101 ? -3.111 -1.923 -5.648 1.00 85.25 101 LEU A C 1
ATOM 785 O O . LEU A 1 101 ? -4.046 -2.633 -5.279 1.00 85.25 101 LEU A O 1
ATOM 789 N N . GLN A 1 102 ? -2.367 -1.230 -4.784 1.00 79.75 102 GLN A N 1
ATOM 790 C CA . GLN A 1 102 ? -2.590 -1.249 -3.336 1.00 79.75 102 GLN A CA 1
ATOM 791 C C . GLN A 1 102 ? -3.977 -0.710 -2.965 1.00 79.75 102 GLN A C 1
ATOM 793 O O . GLN A 1 102 ? -4.667 -1.315 -2.142 1.00 79.75 102 GLN A O 1
ATOM 798 N N . GLU A 1 103 ? -4.413 0.383 -3.590 1.00 83.00 103 GLU A N 1
ATOM 799 C CA . GLU A 1 103 ? -5.738 0.957 -3.353 1.00 83.00 103 GLU A CA 1
ATOM 800 C C . GLU A 1 103 ? -6.846 0.046 -3.893 1.00 83.00 103 GLU A C 1
ATOM 802 O O . GLU A 1 10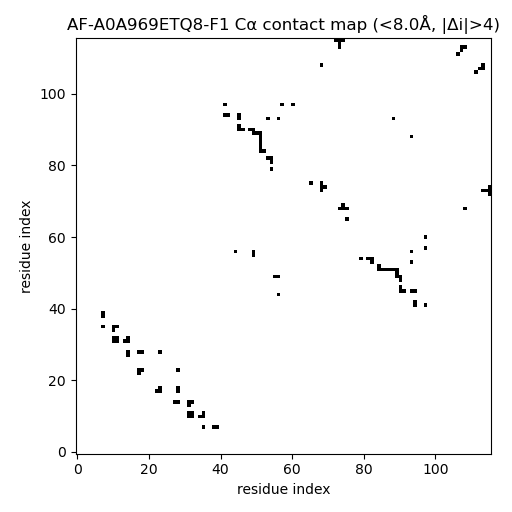3 ? -7.823 -0.222 -3.195 1.00 83.00 103 GLU A O 1
ATOM 807 N N . ALA A 1 104 ? -6.674 -0.520 -5.092 1.00 85.31 104 ALA A N 1
ATOM 808 C CA . ALA A 1 104 ? -7.623 -1.480 -5.653 1.00 85.31 104 ALA A CA 1
ATOM 809 C C . ALA A 1 104 ? -7.827 -2.687 -4.721 1.00 85.31 104 ALA A C 1
ATOM 811 O O . ALA A 1 104 ? -8.958 -3.084 -4.444 1.00 85.31 104 ALA A O 1
ATOM 812 N N . ILE A 1 105 ? -6.742 -3.236 -4.176 1.00 80.62 105 ILE A N 1
ATOM 813 C CA . ILE A 1 105 ? -6.785 -4.388 -3.267 1.00 80.62 105 ILE A CA 1
ATOM 814 C C . ILE A 1 105 ? -7.361 -3.999 -1.907 1.00 80.62 105 ILE A C 1
ATOM 816 O O . ILE A 1 105 ? -8.177 -4.736 -1.353 1.00 80.62 105 ILE A O 1
ATOM 820 N N . THR A 1 106 ? -7.004 -2.824 -1.392 1.00 79.81 106 THR A N 1
ATOM 821 C CA . THR A 1 106 ? -7.603 -2.260 -0.176 1.00 79.81 106 THR A CA 1
ATOM 822 C C . THR A 1 106 ? -9.115 -2.121 -0.327 1.00 79.81 106 THR A C 1
ATOM 824 O O . THR A 1 106 ? -9.867 -2.501 0.572 1.00 79.81 106 THR A O 1
ATOM 827 N N . ASN A 1 107 ? -9.569 -1.647 -1.485 1.00 83.56 107 ASN A N 1
ATOM 828 C CA . ASN A 1 107 ? -10.983 -1.520 -1.797 1.00 83.56 107 ASN A CA 1
ATOM 829 C C . ASN A 1 107 ? -11.669 -2.879 -1.912 1.00 83.56 107 ASN A C 1
ATOM 831 O O . ASN A 1 107 ? -12.750 -3.050 -1.353 1.00 83.56 107 ASN A O 1
ATOM 835 N N . VAL A 1 108 ? -11.036 -3.876 -2.537 1.00 83.25 108 VAL A N 1
ATOM 836 C CA . VAL A 1 108 ? -11.562 -5.250 -2.557 1.00 83.25 108 VAL A CA 1
ATOM 837 C C . VAL A 1 108 ? -11.728 -5.787 -1.137 1.00 83.25 108 VAL A C 1
ATOM 839 O O . VAL A 1 108 ? -12.805 -6.236 -0.757 1.00 83.25 108 VAL A O 1
ATOM 842 N N . ILE A 1 109 ? -10.689 -5.671 -0.317 1.00 77.88 109 ILE A N 1
ATOM 843 C CA . ILE A 1 109 ? -10.685 -6.122 1.073 1.00 77.88 109 ILE A CA 1
ATOM 844 C C . ILE A 1 109 ? -11.802 -5.465 1.896 1.00 77.88 109 ILE A C 1
ATOM 846 O O . ILE A 1 109 ? -12.473 -6.142 2.674 1.00 77.88 109 ILE A O 1
ATOM 850 N N . LYS A 1 110 ? -11.977 -4.145 1.765 1.00 77.25 110 LYS A N 1
ATOM 851 C CA . LYS A 1 110 ? -12.940 -3.380 2.569 1.00 77.25 110 LYS A CA 1
ATOM 852 C C . LYS A 1 110 ? -14.371 -3.515 2.063 1.00 77.25 110 LYS A C 1
ATOM 854 O O . LYS A 1 110 ? -15.305 -3.490 2.863 1.00 77.25 110 LYS A O 1
ATOM 859 N N . HIS A 1 111 ? -14.552 -3.608 0.749 1.00 78.31 111 HIS A N 1
ATOM 860 C CA . HIS A 1 111 ? -15.850 -3.376 0.118 1.00 78.31 111 HIS A CA 1
ATOM 861 C C . HIS A 1 111 ? -16.362 -4.538 -0.719 1.00 78.31 111 HIS A C 1
ATOM 863 O O . HIS A 1 111 ? -17.579 -4.665 -0.837 1.00 78.31 111 HIS A O 1
ATOM 869 N N . ALA A 1 112 ? -15.504 -5.401 -1.273 1.00 68.62 112 ALA A N 1
ATOM 870 C CA . ALA A 1 112 ? -15.976 -6.418 -2.214 1.00 68.62 112 ALA A CA 1
ATOM 871 C C . ALA A 1 112 ? -16.901 -7.458 -1.570 1.00 68.62 112 ALA A C 1
ATOM 873 O O . ALA A 1 112 ? -17.535 -8.206 -2.306 1.00 68.62 112 ALA A O 1
ATOM 874 N N . ARG A 1 113 ? -16.986 -7.520 -0.225 1.00 63.94 113 ARG A N 1
ATOM 875 C CA . ARG A 1 113 ? -17.697 -8.584 0.514 1.00 63.94 113 ARG A CA 1
ATOM 876 C C . ARG A 1 113 ? -17.416 -9.949 -0.119 1.00 63.94 113 ARG A C 1
ATOM 878 O O . ARG A 1 113 ? -18.331 -10.751 -0.277 1.00 63.94 113 ARG A O 1
ATOM 885 N N . ALA A 1 114 ? -16.176 -10.146 -0.570 1.00 56.94 114 ALA A N 1
ATOM 886 C CA . ALA A 1 114 ? -15.798 -11.306 -1.346 1.00 56.94 114 ALA A CA 1
ATOM 887 C C . ALA A 1 114 ? -15.928 -12.518 -0.424 1.00 56.94 114 ALA A C 1
ATOM 889 O O . ALA A 1 114 ? -15.131 -12.726 0.488 1.00 56.94 114 ALA A O 1
ATOM 890 N N . LEU A 1 115 ? -17.036 -13.223 -0.607 1.00 53.78 115 LEU A N 1
ATOM 891 C CA . LEU A 1 115 ? -17.307 -14.517 -0.024 1.00 53.78 115 LEU A CA 1
ATOM 892 C C . LEU A 1 115 ? -16.729 -15.552 -0.986 1.00 53.78 115 LEU A C 1
ATOM 894 O O . LEU A 1 115 ? -16.740 -15.339 -2.198 1.00 53.78 115 LEU A O 1
ATOM 898 N N . HIS A 1 116 ? -16.183 -16.603 -0.385 1.00 51.06 116 HIS A N 1
ATOM 899 C CA . HIS A 1 116 ? -15.567 -17.766 -1.018 1.00 51.06 116 HIS A CA 1
ATOM 900 C C . HIS A 1 116 ? -16.206 -18.231 -2.323 1.00 51.06 116 HIS A C 1
ATOM 902 O O . HIS A 1 116 ? -17.453 -18.336 -2.362 1.00 51.06 116 HIS A O 1
#

Mean predicted aligned error: 9.5 Å

pLDDT: mean 74.56, std 9.23, range [45.22, 86.69]

Secondary structure (DSSP, 8-state):
--TTHHHHHHHHHHHHHHHHTT---HHHHHHHHHHHHHHHHHHHHHHS---S-HHHHHHHHHHHHHHHHHHTT---------PPP-TT-HHHHHHHHHHHHHHHHHHHHHHS----

Foldseek 3Di:
DVVLCPVLVVLVVVLVVCVVVVVCPVVSSVVSVVVSVVSVVLVVVLPPPPVQPLVVLVVVLCVVCVVVCVVVVHDDPDDDDDDPRDPPCHSVVSSVVSVVVVVVVVCCVVPVPDDD